Protein AF-A0A2E6H1J5-F1 (afdb_monomer_lite)

Radius of gyration: 17.87 Å; chains: 1; bounding box: 58×28×45 Å

Sequence (115 aa):
MPLNYHKPGIGSTAEFQSSGVPFITSDTSSYTVDLEFVTSAVVVCSTGDDNSVAFGNLNDGVFTLPNGTPVRFEVKCKQIEVTVNDGGVSVCAEVTGIPAKALPAIDQNNLGSVA

Secondary structure (DSSP, 8-state):
----PPP--TT-S------EEEEEE-SSEEEEEE-SEEEEEEEEEEESSS-EEEES-TTSS-EEPPTT--EEE--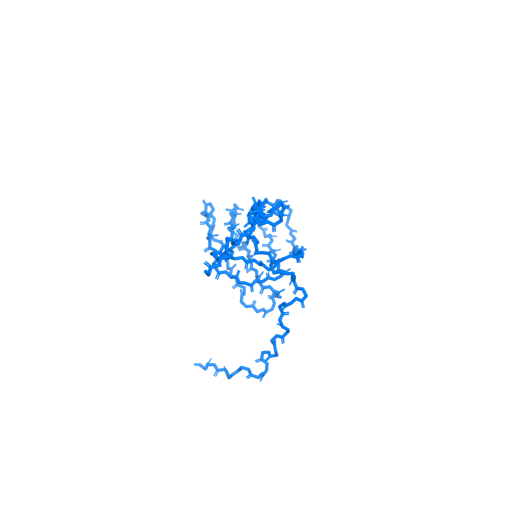--SEEEEEESSSEEEEEEEEEEEEGGGS----GGGSPPP-

Structure (mmCIF, N/CA/C/O backbone):
data_AF-A0A2E6H1J5-F1
#
_entry.id   AF-A0A2E6H1J5-F1
#
loop_
_atom_site.group_PDB
_atom_site.id
_atom_site.type_symbol
_atom_site.label_atom_id
_atom_site.label_alt_id
_atom_site.label_comp_id
_atom_site.label_asym_id
_atom_site.label_entity_id
_atom_site.label_seq_id
_atom_site.pdbx_PDB_ins_code
_atom_site.Cartn_x
_atom_site.Cartn_y
_atom_site.Cartn_z
_atom_site.occupancy
_atom_site.B_iso_or_equiv
_atom_site.auth_seq_id
_atom_site.auth_comp_id
_atom_site.auth_asym_id
_atom_site.auth_atom_id
_atom_site.pdbx_PDB_model_num
ATOM 1 N N . MET A 1 1 ? -38.166 -17.084 30.454 1.00 46.88 1 MET A N 1
ATOM 2 C CA . MET A 1 1 ? -36.867 -16.429 30.196 1.00 46.88 1 MET A CA 1
ATOM 3 C C . MET A 1 1 ? -36.912 -15.890 28.777 1.00 46.88 1 MET A C 1
ATOM 5 O O . MET A 1 1 ? -36.990 -16.715 27.875 1.00 46.88 1 MET A O 1
ATOM 9 N N . PRO A 1 2 ? -37.006 -14.571 28.546 1.00 43.69 2 PRO A N 1
ATOM 10 C CA . PRO A 1 2 ? -37.068 -14.076 27.178 1.00 43.69 2 PRO A CA 1
ATOM 11 C C . PRO A 1 2 ? -35.685 -14.208 26.525 1.00 43.69 2 PRO A C 1
ATOM 13 O O . PRO A 1 2 ? -34.686 -13.764 27.088 1.00 43.69 2 PRO A O 1
ATOM 16 N N . LEU A 1 3 ? -35.632 -14.852 25.354 1.00 45.75 3 LEU A N 1
ATOM 17 C CA . LEU A 1 3 ? -34.466 -14.837 24.473 1.00 45.75 3 LEU A CA 1
ATOM 18 C C . LEU A 1 3 ? -34.210 -13.383 24.049 1.00 45.75 3 LEU A C 1
ATOM 20 O O . LEU A 1 3 ? -35.025 -12.797 23.335 1.00 45.75 3 LEU A O 1
ATOM 24 N N . ASN A 1 4 ? -33.081 -12.806 24.465 1.00 51.22 4 ASN A N 1
ATOM 25 C CA . ASN A 1 4 ? -32.594 -11.547 23.907 1.00 51.22 4 ASN A CA 1
ATOM 26 C C . ASN A 1 4 ? -32.113 -11.809 22.476 1.00 51.22 4 ASN A C 1
ATOM 28 O O . ASN A 1 4 ? -30.963 -12.180 22.255 1.00 51.22 4 ASN A O 1
ATOM 32 N N . TYR A 1 5 ? -32.992 -11.614 21.496 1.00 48.62 5 TYR A N 1
ATOM 33 C CA . TYR A 1 5 ? -32.552 -11.419 20.121 1.00 48.62 5 TYR A CA 1
ATOM 34 C C . TYR A 1 5 ? -31.796 -10.094 20.062 1.00 48.62 5 TYR A C 1
ATOM 36 O O . TYR A 1 5 ? -32.367 -9.034 20.333 1.00 48.62 5 TYR A O 1
ATOM 44 N N . HIS A 1 6 ? -30.509 -10.142 19.715 1.00 53.38 6 HIS A N 1
ATOM 45 C CA . HIS A 1 6 ? -29.789 -8.938 19.325 1.00 53.38 6 HIS A CA 1
ATOM 46 C C . HIS A 1 6 ? -30.570 -8.287 18.184 1.00 53.38 6 HIS A C 1
ATOM 48 O O . HIS A 1 6 ? -30.780 -8.899 17.137 1.00 53.38 6 HIS A O 1
ATOM 54 N N . LYS A 1 7 ? -31.076 -7.074 18.428 1.00 48.09 7 LYS A N 1
ATOM 55 C CA . LYS A 1 7 ? -31.800 -6.275 17.440 1.00 48.09 7 LYS A CA 1
ATOM 56 C C . LYS A 1 7 ? -30.941 -6.216 16.170 1.00 48.09 7 LYS A C 1
ATOM 58 O O . LYS A 1 7 ? -29.833 -5.687 16.259 1.00 48.09 7 LYS A O 1
ATOM 63 N N . PRO A 1 8 ? -31.420 -6.679 15.000 1.00 54.88 8 PRO A N 1
ATOM 64 C CA . PRO A 1 8 ? -30.808 -6.327 13.728 1.00 54.88 8 PRO A CA 1
ATOM 65 C C . PRO A 1 8 ? -31.113 -4.841 13.518 1.00 54.88 8 PRO A C 1
ATOM 67 O O . PRO A 1 8 ? -32.154 -4.450 12.995 1.00 54.88 8 PRO A O 1
ATOM 70 N N . GLY A 1 9 ? -30.295 -3.988 14.128 1.00 41.66 9 GLY A N 1
ATOM 71 C CA . GLY A 1 9 ? -30.434 -2.547 14.040 1.00 41.66 9 GLY A CA 1
ATOM 72 C C . GLY A 1 9 ? -29.908 -2.064 12.699 1.00 41.66 9 GLY A C 1
ATOM 73 O O . GLY A 1 9 ? -28.941 -2.607 12.174 1.00 41.66 9 GLY A O 1
ATOM 74 N N . ILE A 1 10 ? -30.488 -0.975 12.206 1.00 47.19 10 ILE A N 1
ATOM 75 C CA . ILE A 1 10 ? -30.051 -0.143 11.071 1.00 47.19 10 ILE A CA 1
ATOM 76 C C . ILE A 1 10 ? -28.666 0.534 11.286 1.00 47.19 10 ILE A C 1
ATOM 78 O O . ILE A 1 10 ? -28.373 1.582 10.736 1.00 47.19 10 ILE A O 1
ATOM 82 N N . GLY A 1 11 ? -27.814 -0.077 12.111 1.00 45.72 11 GLY A N 1
ATOM 83 C CA . GLY A 1 11 ? -26.410 0.248 12.387 1.00 45.72 11 GLY A CA 1
ATOM 84 C C . GLY A 1 11 ? -25.595 -1.015 12.713 1.00 45.72 11 GLY A C 1
ATOM 85 O O . GLY A 1 11 ? -24.571 -0.941 13.378 1.00 45.72 11 GLY A O 1
ATOM 86 N N . SER A 1 12 ? -26.101 -2.187 12.306 1.00 45.44 12 SER A N 1
ATOM 87 C CA . SER A 1 12 ? -25.450 -3.499 12.408 1.00 45.44 12 SER A CA 1
ATOM 88 C C . SER A 1 12 ? -25.290 -4.157 11.033 1.00 45.44 12 SER A C 1
ATOM 90 O O . SER A 1 12 ? -25.087 -5.366 10.929 1.00 45.44 12 SER A O 1
ATOM 92 N N . THR A 1 13 ? -25.365 -3.375 9.960 1.00 48.69 13 THR A N 1
ATOM 93 C CA . THR A 1 13 ? -24.471 -3.638 8.840 1.00 48.69 13 THR A CA 1
ATOM 94 C C . THR A 1 13 ? -23.111 -3.175 9.334 1.00 48.69 13 THR A C 1
ATOM 96 O O . THR A 1 13 ? -22.972 -1.996 9.659 1.00 48.69 13 THR A O 1
ATOM 99 N N . ALA A 1 14 ? -22.119 -4.067 9.424 1.00 48.31 14 ALA A N 1
ATOM 100 C CA . ALA A 1 14 ? -20.750 -3.586 9.290 1.00 48.31 14 ALA A CA 1
ATOM 101 C C . ALA A 1 14 ? -20.790 -2.675 8.064 1.00 48.31 14 ALA A C 1
ATOM 103 O O . ALA A 1 14 ? -21.320 -3.102 7.032 1.00 48.31 14 ALA A O 1
ATOM 104 N N . GLU A 1 15 ? -20.408 -1.406 8.208 1.00 48.91 15 GLU A N 1
ATOM 105 C CA . GLU A 1 15 ? -20.145 -0.589 7.036 1.00 48.91 15 GLU A CA 1
ATOM 106 C C . GLU A 1 15 ? -19.237 -1.465 6.184 1.00 48.91 15 GLU A C 1
ATOM 108 O O . GLU A 1 15 ? -18.112 -1.773 6.580 1.00 48.91 15 GLU A O 1
ATOM 113 N N . PHE A 1 16 ? -19.764 -1.993 5.082 1.00 46.28 16 PHE A N 1
ATOM 114 C CA . PHE A 1 16 ? -18.927 -2.547 4.046 1.00 46.28 16 PHE A CA 1
ATOM 115 C C . PHE A 1 16 ? -18.210 -1.311 3.524 1.00 46.28 16 PHE A C 1
ATOM 117 O O . PHE A 1 16 ? -18.701 -0.650 2.613 1.00 46.28 16 PHE A O 1
ATOM 124 N N . GLN A 1 17 ? -17.139 -0.909 4.213 1.00 51.34 17 GLN A N 1
ATOM 125 C CA . GLN A 1 17 ? -16.295 0.183 3.792 1.00 51.34 17 GLN A CA 1
ATOM 126 C C . GLN A 1 17 ? -15.659 -0.338 2.522 1.00 51.34 17 GLN A C 1
ATOM 128 O O . GLN A 1 17 ? -14.783 -1.202 2.535 1.00 51.34 17 GLN A O 1
ATOM 133 N N . SER A 1 18 ? -16.263 0.071 1.412 1.00 46.69 18 SER A N 1
ATOM 134 C CA . SER A 1 18 ? -15.863 -0.319 0.082 1.00 46.69 18 SER A CA 1
ATOM 135 C C . SER A 1 18 ? -14.375 -0.053 -0.035 1.00 46.69 18 SER A C 1
ATOM 137 O O . SER A 1 18 ? -13.939 1.090 0.115 1.00 46.69 18 SER A O 1
ATOM 139 N N . SER A 1 19 ? -13.620 -1.117 -0.288 1.00 52.44 19 SER A N 1
ATOM 140 C CA . SER A 1 19 ? -12.250 -1.011 -0.755 1.00 52.44 19 SER A CA 1
ATOM 141 C C . SER A 1 19 ? -12.263 -0.163 -2.023 1.00 52.44 19 SER A C 1
ATOM 143 O O . SER A 1 19 ? -12.781 -0.580 -3.059 1.00 52.44 19 SER A O 1
ATOM 145 N N . GLY A 1 20 ? -11.816 1.082 -1.895 1.00 58.50 20 GLY A N 1
ATOM 146 C CA . GLY A 1 20 ? -11.639 2.005 -3.007 1.00 58.50 20 GLY A CA 1
ATOM 147 C C . GLY A 1 20 ? -10.195 1.984 -3.485 1.00 58.50 20 GLY A C 1
ATOM 148 O O . GLY A 1 20 ? -9.317 1.441 -2.812 1.00 58.50 20 GLY A O 1
ATOM 149 N N . VAL A 1 21 ? -9.947 2.609 -4.635 1.00 64.94 21 VAL A N 1
ATOM 150 C CA . VAL A 1 21 ? -8.596 2.989 -5.056 1.00 64.94 21 VAL A CA 1
ATOM 151 C C . VAL A 1 21 ? -8.271 4.309 -4.347 1.00 64.94 21 VAL A C 1
ATOM 153 O O . VAL A 1 21 ? -8.713 5.351 -4.829 1.00 64.94 21 VAL A O 1
ATOM 156 N N . PRO A 1 22 ? -7.591 4.327 -3.183 1.00 66.31 22 PRO A N 1
ATOM 157 C CA . PRO A 1 22 ? -7.203 5.573 -2.544 1.00 66.31 22 PRO A CA 1
ATOM 158 C C . PRO A 1 22 ? -6.305 6.433 -3.432 1.00 66.31 22 PRO A C 1
ATOM 160 O O . PRO A 1 22 ? -6.263 7.642 -3.231 1.00 66.31 22 PRO A O 1
ATOM 163 N N . PHE A 1 23 ? -5.573 5.835 -4.381 1.00 80.94 23 PHE A N 1
ATOM 164 C CA . PHE A 1 23 ? -4.535 6.553 -5.107 1.00 80.94 23 PHE A CA 1
ATOM 165 C C . PHE A 1 23 ? -4.176 5.927 -6.464 1.00 80.94 23 PHE A C 1
ATOM 167 O O . PHE A 1 23 ? -3.998 4.712 -6.564 1.00 80.94 23 PHE A O 1
ATOM 174 N N . ILE A 1 24 ? -4.018 6.767 -7.493 1.00 86.19 24 ILE A N 1
ATOM 175 C CA . ILE A 1 24 ? -3.421 6.423 -8.793 1.00 86.19 24 ILE A CA 1
ATOM 176 C C . ILE A 1 24 ? -2.527 7.589 -9.215 1.00 86.19 24 ILE A C 1
ATOM 178 O O . ILE A 1 24 ? -2.982 8.732 -9.208 1.00 86.19 24 ILE A O 1
ATOM 182 N N . THR A 1 25 ? -1.293 7.307 -9.627 1.00 89.12 25 THR A N 1
ATOM 183 C CA . THR A 1 25 ? -0.409 8.298 -10.255 1.00 89.12 25 THR A CA 1
ATOM 184 C C . THR A 1 25 ? 0.476 7.657 -11.319 1.00 89.12 25 THR A C 1
ATOM 186 O O . THR A 1 25 ? 0.759 6.460 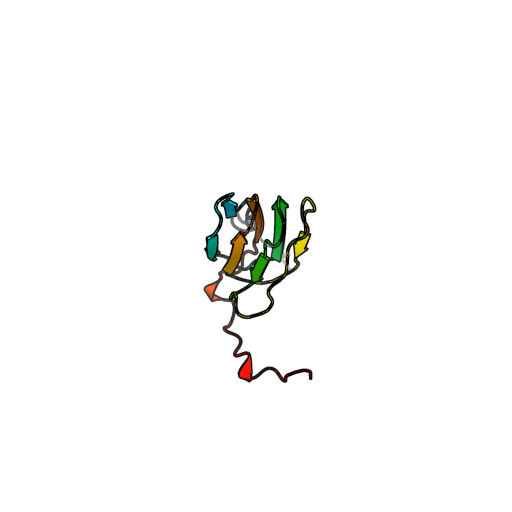-11.270 1.00 89.12 25 THR A O 1
ATOM 189 N N . SER A 1 26 ? 0.952 8.478 -12.247 1.00 88.12 26 SER A N 1
ATOM 190 C CA . SER A 1 26 ? 2.051 8.171 -13.171 1.00 88.12 26 SER A CA 1
ATOM 191 C C . SER A 1 26 ? 3.179 9.203 -13.097 1.00 88.12 26 SER A C 1
ATOM 193 O O . SER A 1 26 ? 4.100 9.191 -13.906 1.00 88.12 26 SER A O 1
ATOM 195 N N . ASP A 1 27 ? 3.077 10.145 -12.164 1.00 91.94 27 ASP A N 1
ATOM 196 C CA . ASP A 1 27 ? 4.051 11.211 -12.002 1.00 91.94 27 ASP A CA 1
ATOM 197 C C . ASP A 1 27 ? 5.204 10.718 -11.126 1.00 91.94 27 ASP A C 1
ATOM 199 O O . ASP A 1 27 ? 4.988 10.170 -10.042 1.00 91.94 27 ASP A O 1
ATOM 203 N N . THR A 1 28 ? 6.435 10.950 -11.584 1.00 92.56 28 THR A N 1
ATOM 204 C CA . THR A 1 28 ? 7.657 10.621 -10.845 1.00 92.56 28 THR A CA 1
ATOM 205 C C . THR A 1 28 ? 7.791 11.519 -9.614 1.00 92.56 28 THR A C 1
ATOM 207 O O . THR A 1 28 ? 8.271 12.654 -9.697 1.00 92.56 28 THR A O 1
ATOM 210 N N . SER A 1 29 ? 7.310 11.045 -8.468 1.00 92.50 29 SER A N 1
ATOM 211 C CA . SER A 1 29 ? 7.314 11.754 -7.186 1.00 92.50 29 SER A CA 1
ATOM 212 C C . SER A 1 29 ? 6.956 10.820 -6.030 1.00 92.50 29 SER A C 1
ATOM 214 O O . SER A 1 29 ? 6.528 9.680 -6.226 1.00 92.50 29 SER A O 1
ATOM 216 N N . SER A 1 30 ? 7.124 11.325 -4.808 1.00 90.56 30 SER A N 1
ATOM 217 C CA . SER A 1 30 ? 6.655 10.665 -3.591 1.00 90.56 30 SER A CA 1
ATOM 218 C C . SER A 1 30 ? 5.309 11.227 -3.150 1.00 90.56 30 SER A C 1
ATOM 220 O O . SER A 1 30 ? 5.089 12.439 -3.178 1.00 90.56 30 SER A O 1
ATOM 222 N N . TYR A 1 31 ? 4.432 10.337 -2.703 1.00 89.56 31 TYR A N 1
ATOM 223 C CA . TYR A 1 31 ? 3.073 10.640 -2.285 1.00 89.56 31 TYR A CA 1
ATOM 224 C C . TYR A 1 31 ? 2.780 9.997 -0.942 1.00 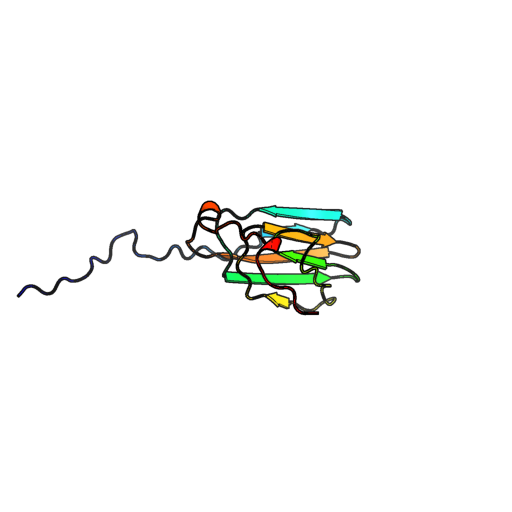89.56 31 TYR A C 1
ATOM 226 O O . TYR A 1 31 ? 3.092 8.828 -0.727 1.00 89.56 31 TYR A O 1
ATOM 234 N N . THR A 1 32 ? 2.114 10.751 -0.076 1.00 89.88 32 THR A N 1
ATOM 235 C CA . THR A 1 32 ? 1.630 10.273 1.217 1.00 89.88 32 THR A CA 1
ATOM 236 C C . THR A 1 32 ? 0.108 10.264 1.189 1.00 89.88 32 THR A C 1
ATOM 238 O O . THR A 1 32 ? -0.529 11.265 0.860 1.00 89.88 32 THR A O 1
ATOM 241 N N . VAL A 1 33 ? -0.473 9.113 1.509 1.00 86.50 33 VAL A N 1
ATOM 242 C CA . VAL A 1 33 ? -1.913 8.869 1.522 1.00 86.50 33 VAL A CA 1
ATOM 243 C C . VAL A 1 33 ? -2.339 8.579 2.954 1.00 86.50 33 VAL A C 1
ATOM 245 O O . VAL A 1 33 ? -2.029 7.517 3.498 1.00 86.50 33 VAL A O 1
ATOM 248 N N . ASP A 1 34 ? -3.071 9.515 3.552 1.00 86.88 34 ASP A N 1
ATOM 249 C CA . ASP A 1 34 ? -3.659 9.356 4.880 1.00 86.88 34 ASP A CA 1
ATOM 250 C C . ASP A 1 34 ? -5.044 8.712 4.793 1.00 86.88 34 ASP A C 1
ATOM 252 O O . ASP A 1 34 ? -5.894 9.111 3.995 1.00 86.88 34 ASP A O 1
ATOM 256 N N . LEU A 1 35 ? -5.285 7.717 5.644 1.00 83.12 35 LEU A N 1
ATOM 257 C CA . LEU A 1 35 ? -6.543 6.985 5.714 1.00 83.12 35 LEU A CA 1
ATOM 258 C C . LEU A 1 35 ? -7.279 7.339 7.008 1.00 83.12 35 LEU A C 1
ATOM 260 O O . LEU A 1 35 ? -6.703 7.340 8.096 1.00 83.12 35 LEU A O 1
ATOM 264 N N . GLU A 1 36 ? -8.584 7.592 6.907 1.00 83.62 36 GLU A N 1
ATOM 265 C CA . GLU A 1 36 ? -9.437 7.872 8.073 1.00 83.62 36 GLU A CA 1
ATOM 266 C C . GLU A 1 36 ? -9.587 6.646 8.996 1.00 83.62 36 GLU A C 1
ATOM 268 O O . GLU A 1 36 ? -9.790 6.766 10.211 1.00 83.62 36 GLU A O 1
ATOM 273 N N . PHE A 1 37 ? -9.409 5.456 8.423 1.00 84.12 37 PHE A N 1
ATOM 274 C CA . PHE A 1 37 ? -9.570 4.162 9.066 1.00 84.12 37 PHE A CA 1
ATOM 275 C C . PHE A 1 37 ? -8.336 3.277 8.875 1.00 84.12 37 PHE A C 1
ATOM 277 O O . PHE A 1 37 ? -7.602 3.403 7.896 1.00 84.12 37 PHE A O 1
ATOM 284 N N . VAL A 1 38 ? -8.112 2.361 9.818 1.00 84.69 38 VAL A N 1
ATOM 285 C CA . VAL A 1 38 ? -6.975 1.431 9.783 1.00 84.69 38 VAL A CA 1
ATOM 286 C C . VAL A 1 38 ? -7.178 0.390 8.689 1.00 84.69 38 VAL A C 1
ATOM 288 O O . VAL A 1 38 ? -8.255 -0.199 8.603 1.00 84.69 38 VAL A O 1
ATOM 291 N N . THR A 1 39 ? -6.146 0.104 7.901 1.00 87.31 39 THR A N 1
ATOM 292 C CA . THR A 1 39 ? -6.194 -0.934 6.864 1.00 87.31 39 THR A CA 1
ATOM 293 C C . THR A 1 39 ? -6.271 -2.352 7.434 1.00 87.31 39 THR A C 1
ATOM 295 O O . THR A 1 39 ? -5.755 -2.659 8.508 1.00 87.31 39 THR A O 1
ATOM 298 N N . SER A 1 40 ? -6.933 -3.236 6.692 1.00 88.12 40 SER A N 1
ATOM 299 C CA . SER A 1 40 ? -6.819 -4.690 6.828 1.00 88.12 40 SER A CA 1
ATOM 300 C C . SER A 1 40 ? -5.865 -5.263 5.785 1.00 88.12 40 SER A C 1
ATOM 302 O O . SER A 1 40 ? -5.125 -6.200 6.075 1.00 88.12 40 SER A O 1
ATOM 304 N N . ALA A 1 41 ? -5.905 -4.723 4.566 1.00 88.94 41 ALA A N 1
ATOM 305 C CA . ALA A 1 41 ? -5.019 -5.103 3.482 1.00 88.94 41 ALA A CA 1
ATOM 306 C C . ALA A 1 41 ? -4.813 -3.933 2.515 1.00 88.94 41 ALA A C 1
ATOM 308 O O . ALA A 1 41 ? -5.650 -3.036 2.412 1.00 88.94 41 ALA A O 1
ATOM 309 N N . VAL A 1 42 ? -3.704 -3.964 1.787 1.00 89.81 42 VAL A N 1
ATOM 310 C CA . VAL A 1 42 ? -3.382 -3.010 0.727 1.00 89.81 42 VAL A CA 1
ATOM 311 C C . VAL A 1 42 ? -2.949 -3.796 -0.499 1.00 89.81 42 VAL A C 1
ATOM 313 O O . VAL A 1 42 ? -2.059 -4.634 -0.412 1.00 89.81 42 VAL A O 1
ATOM 316 N N . VAL A 1 43 ? -3.575 -3.542 -1.641 1.00 91.81 43 VAL A N 1
ATOM 317 C CA . VAL A 1 43 ? -3.153 -4.075 -2.935 1.00 91.81 43 VAL A CA 1
ATOM 318 C C . VAL A 1 43 ? -2.495 -2.951 -3.713 1.00 91.81 43 VAL A C 1
ATOM 320 O O . VAL A 1 43 ? -3.091 -1.894 -3.903 1.00 91.81 43 VAL A O 1
ATOM 323 N N . VAL A 1 44 ? -1.271 -3.180 -4.167 1.00 91.94 44 VAL A N 1
ATOM 324 C CA . VAL A 1 44 ? -0.520 -2.221 -4.969 1.00 91.94 44 VAL A CA 1
ATOM 325 C C . VAL A 1 44 ? -0.210 -2.848 -6.315 1.00 91.94 44 VAL A C 1
ATOM 327 O O . VAL A 1 44 ? 0.307 -3.961 -6.382 1.00 91.94 44 VAL A O 1
ATOM 330 N N . CYS A 1 45 ? -0.516 -2.125 -7.384 1.00 92.12 45 CYS A N 1
ATOM 331 C CA . CYS A 1 45 ? -0.088 -2.467 -8.732 1.00 92.12 45 CYS A CA 1
ATOM 332 C C . CYS A 1 45 ? 0.871 -1.388 -9.213 1.00 92.12 45 CYS A C 1
ATOM 334 O O . CYS A 1 45 ? 0.598 -0.199 -9.047 1.00 92.12 45 CYS A O 1
ATOM 336 N N . SER A 1 46 ? 1.969 -1.806 -9.826 1.00 93.62 46 SER A N 1
ATOM 337 C CA . SER A 1 46 ? 2.972 -0.907 -10.373 1.00 93.62 46 SER A CA 1
ATOM 338 C C . SER A 1 46 ? 3.269 -1.263 -11.823 1.00 93.62 46 SER A C 1
ATOM 340 O O . SER A 1 46 ? 3.253 -2.432 -12.208 1.00 93.62 46 SER A O 1
ATOM 342 N N . THR A 1 47 ? 3.525 -0.240 -12.623 1.00 93.19 47 THR A N 1
ATOM 343 C CA . THR A 1 47 ? 4.091 -0.325 -13.965 1.00 93.19 47 THR A CA 1
ATOM 344 C C . THR A 1 47 ? 5.375 0.485 -13.971 1.00 93.19 47 THR A C 1
ATOM 346 O O . THR A 1 47 ? 5.359 1.597 -13.453 1.00 93.19 47 THR A O 1
ATOM 349 N N . GLY A 1 48 ? 6.443 -0.035 -14.567 1.00 88.69 48 GLY A N 1
ATOM 350 C CA . GLY A 1 48 ? 7.773 0.578 -14.497 1.00 88.69 48 GLY A CA 1
ATOM 351 C C . GLY A 1 48 ? 8.612 0.011 -13.353 1.00 88.69 48 GLY A C 1
ATOM 352 O O . GLY A 1 48 ? 8.123 -0.784 -12.543 1.00 88.69 48 GLY A O 1
ATOM 353 N N . ASP A 1 49 ? 9.883 0.387 -13.329 1.00 90.31 49 ASP A N 1
ATOM 354 C CA . ASP A 1 49 ? 10.875 -0.182 -12.416 1.00 90.31 49 ASP A CA 1
ATOM 355 C C . ASP A 1 49 ? 11.147 0.738 -11.207 1.00 90.31 49 ASP A C 1
ATOM 357 O O . ASP A 1 49 ? 10.823 1.925 -11.207 1.00 90.31 49 ASP A O 1
ATOM 361 N N . ASP A 1 50 ? 11.713 0.168 -10.138 1.00 90.81 50 ASP A N 1
ATOM 362 C CA . ASP A 1 50 ? 12.142 0.867 -8.912 1.00 90.81 50 ASP A CA 1
ATOM 363 C C . ASP A 1 50 ? 11.067 1.678 -8.163 1.00 90.81 50 ASP A C 1
ATOM 365 O O . ASP A 1 50 ? 11.378 2.509 -7.308 1.00 90.81 50 ASP A O 1
ATOM 369 N N . ASN A 1 51 ? 9.787 1.413 -8.409 1.00 92.75 51 ASN A N 1
ATOM 370 C CA . ASN A 1 51 ? 8.702 1.958 -7.597 1.00 92.75 51 ASN A CA 1
ATOM 371 C C . ASN A 1 51 ? 8.684 1.307 -6.210 1.00 92.75 51 ASN A C 1
ATOM 373 O O . ASN A 1 51 ? 8.996 0.124 -6.064 1.00 92.75 51 ASN A O 1
ATOM 377 N N . SER A 1 52 ? 8.285 2.046 -5.177 1.00 92.88 52 SER A N 1
ATOM 378 C CA . SER A 1 52 ? 8.258 1.518 -3.812 1.00 92.88 52 SER A CA 1
ATOM 379 C C . SER A 1 52 ? 7.052 1.981 -3.005 1.00 92.88 52 SER A C 1
ATOM 381 O O . SER A 1 52 ? 6.398 2.978 -3.317 1.00 92.88 52 SER A O 1
ATOM 383 N N . VAL A 1 53 ? 6.746 1.210 -1.964 1.00 91.75 53 VAL A N 1
ATOM 384 C CA . VAL A 1 53 ? 5.699 1.507 -0.988 1.00 91.75 53 VAL A CA 1
ATOM 385 C C . VAL A 1 53 ? 6.236 1.337 0.430 1.00 91.75 53 VAL A C 1
ATOM 387 O O . VAL A 1 53 ? 7.026 0.432 0.697 1.00 91.75 53 VAL A O 1
ATOM 390 N N . ALA A 1 54 ? 5.787 2.190 1.341 1.00 90.44 54 ALA A N 1
ATOM 391 C CA . ALA A 1 54 ? 6.009 2.076 2.774 1.00 90.44 54 ALA A CA 1
ATOM 392 C C . ALA A 1 54 ? 4.682 2.244 3.527 1.00 90.44 54 ALA A C 1
ATOM 394 O O . ALA A 1 54 ? 3.760 2.929 3.073 1.00 90.44 54 ALA A O 1
ATOM 395 N N . PHE A 1 55 ? 4.574 1.610 4.693 1.00 87.50 55 PHE A N 1
ATOM 396 C CA . PHE A 1 55 ? 3.374 1.654 5.527 1.00 87.50 55 PHE A CA 1
ATOM 397 C C . PHE A 1 55 ? 3.690 2.385 6.828 1.00 87.50 55 PHE A C 1
ATOM 399 O O . PHE A 1 55 ? 4.429 1.881 7.668 1.00 87.50 55 PHE A O 1
ATOM 406 N N . GLY A 1 56 ? 3.115 3.572 7.014 1.00 77.81 56 GLY A N 1
ATOM 407 C CA . GLY A 1 56 ? 3.511 4.481 8.085 1.00 77.81 56 GLY A CA 1
ATOM 408 C C . GLY A 1 56 ? 4.473 5.550 7.579 1.00 77.81 56 GLY A C 1
ATOM 409 O O . GLY A 1 56 ? 4.009 6.620 7.228 1.00 77.81 56 GLY A O 1
ATOM 410 N N . ASN A 1 57 ? 5.781 5.285 7.549 1.00 67.88 57 ASN A N 1
ATOM 411 C CA . ASN A 1 57 ? 6.801 6.278 7.183 1.00 67.88 57 ASN A CA 1
ATOM 412 C C . ASN A 1 57 ? 7.842 5.665 6.231 1.00 67.88 57 ASN A C 1
ATOM 414 O O . ASN A 1 57 ? 8.311 4.561 6.480 1.00 67.88 57 ASN A O 1
ATOM 418 N N . LEU A 1 58 ? 8.251 6.398 5.194 1.00 60.19 58 LEU A N 1
ATOM 419 C CA . LEU A 1 58 ? 9.239 6.047 4.164 1.00 60.19 58 LEU A CA 1
ATOM 420 C C . LEU A 1 58 ? 10.609 5.643 4.714 1.00 60.19 58 LEU A C 1
ATOM 422 O O . LEU A 1 58 ? 11.408 5.065 3.987 1.00 60.19 58 LEU A O 1
ATOM 426 N N . ASN A 1 59 ? 10.906 5.943 5.977 1.00 64.31 59 ASN A N 1
ATOM 427 C CA . ASN A 1 59 ? 12.167 5.550 6.601 1.00 64.31 59 ASN A CA 1
ATOM 428 C C . ASN A 1 59 ? 12.126 4.159 7.251 1.00 64.31 59 ASN A C 1
ATOM 430 O O . ASN A 1 59 ? 13.154 3.714 7.757 1.00 64.31 59 ASN A O 1
ATOM 434 N N . ASP A 1 60 ? 10.977 3.477 7.241 1.00 62.78 60 ASP A N 1
ATOM 435 C CA . ASP A 1 60 ? 10.834 2.150 7.830 1.00 62.78 60 ASP A CA 1
ATOM 436 C C . ASP A 1 60 ? 10.001 1.211 6.943 1.00 62.78 60 ASP A C 1
ATOM 438 O O . ASP A 1 60 ? 8.913 1.550 6.478 1.00 62.78 60 ASP A O 1
ATOM 442 N N . GLY A 1 61 ? 10.526 0.010 6.692 1.00 68.12 61 GLY A N 1
ATOM 443 C CA . GLY A 1 61 ? 9.810 -1.030 5.948 1.00 68.12 61 GLY A CA 1
ATOM 444 C C . GLY A 1 61 ? 9.494 -0.705 4.479 1.00 68.12 61 GLY A C 1
ATOM 445 O O . GLY A 1 61 ? 8.413 -1.054 4.006 1.00 68.12 61 GLY A O 1
ATOM 446 N N . VAL A 1 62 ? 10.415 -0.060 3.750 1.00 86.31 62 VAL A N 1
ATOM 447 C CA . VAL A 1 62 ? 10.265 0.189 2.303 1.00 86.31 62 VAL A CA 1
ATOM 448 C C . VAL A 1 62 ? 10.281 -1.128 1.530 1.00 86.31 62 VAL A C 1
ATOM 450 O O . VAL A 1 62 ? 11.217 -1.920 1.640 1.00 86.31 62 VAL A O 1
ATOM 453 N N . PHE A 1 63 ? 9.263 -1.336 0.700 1.00 91.06 63 PHE A N 1
ATOM 454 C CA . PHE A 1 63 ? 9.156 -2.480 -0.193 1.00 91.06 63 PHE A CA 1
ATOM 455 C C . PHE A 1 63 ? 9.191 -2.028 -1.654 1.00 91.06 63 PHE A C 1
ATOM 457 O O . PHE A 1 63 ? 8.353 -1.234 -2.085 1.00 91.06 63 PHE A O 1
ATOM 464 N N . THR A 1 64 ? 10.136 -2.560 -2.430 1.00 93.19 64 THR A N 1
ATOM 465 C CA . THR A 1 64 ? 10.209 -2.333 -3.880 1.00 93.19 64 THR A CA 1
ATOM 466 C C . THR A 1 64 ? 9.155 -3.168 -4.598 1.00 93.19 64 THR A C 1
ATOM 468 O O . THR A 1 64 ? 9.088 -4.387 -4.438 1.00 93.19 64 THR A O 1
ATOM 471 N N . LEU A 1 65 ? 8.323 -2.509 -5.397 1.00 92.62 65 LEU A N 1
ATOM 472 C CA . LEU A 1 65 ? 7.202 -3.115 -6.096 1.00 92.62 65 LEU A CA 1
ATOM 473 C C . LEU A 1 65 ? 7.681 -3.823 -7.374 1.00 92.62 65 LEU A C 1
ATOM 475 O O . LEU A 1 65 ? 8.417 -3.231 -8.162 1.00 92.62 65 LEU A O 1
ATOM 479 N N . PRO A 1 66 ? 7.252 -5.073 -7.622 1.00 92.69 66 PRO A N 1
ATOM 480 C CA . PRO A 1 66 ? 7.514 -5.740 -8.887 1.00 92.69 66 PRO A CA 1
ATOM 481 C C . PRO A 1 66 ? 6.690 -5.107 -10.013 1.00 92.69 66 PRO A C 1
ATOM 483 O O . PRO A 1 66 ? 5.488 -4.865 -9.877 1.00 92.69 66 PRO A O 1
ATOM 486 N N . ASN A 1 67 ? 7.333 -4.907 -11.159 1.00 93.25 67 ASN A N 1
ATOM 487 C CA . ASN A 1 67 ? 6.693 -4.372 -12.353 1.00 93.25 67 ASN A CA 1
ATOM 488 C C . ASN A 1 67 ? 5.614 -5.337 -12.888 1.00 93.25 67 ASN A C 1
ATOM 490 O O . ASN A 1 67 ? 5.831 -6.545 -13.021 1.00 93.25 67 ASN A O 1
ATOM 494 N N . GLY A 1 68 ? 4.427 -4.805 -13.180 1.00 88.12 68 GLY A N 1
ATOM 495 C CA . GLY A 1 68 ? 3.326 -5.512 -13.833 1.00 88.12 68 GLY A CA 1
ATOM 496 C C . GLY A 1 68 ? 2.607 -6.556 -12.974 1.00 88.12 68 GLY A C 1
ATOM 497 O O . GLY A 1 68 ? 1.681 -7.198 -13.469 1.00 88.12 68 GLY A O 1
ATOM 498 N N . THR A 1 69 ? 2.991 -6.734 -11.705 1.00 88.44 69 THR A N 1
ATOM 499 C CA . THR A 1 69 ? 2.383 -7.729 -10.809 1.00 88.44 69 THR A CA 1
ATOM 500 C C . THR A 1 69 ? 1.715 -7.050 -9.612 1.00 88.44 69 THR A C 1
ATOM 502 O O . THR A 1 69 ? 2.394 -6.367 -8.847 1.00 88.44 69 THR A O 1
ATOM 505 N N . PRO A 1 70 ? 0.402 -7.252 -9.396 1.00 90.94 70 PRO A N 1
ATOM 506 C CA . PRO A 1 70 ? -0.266 -6.806 -8.180 1.00 90.94 70 PRO A CA 1
ATOM 507 C C . PRO A 1 70 ? 0.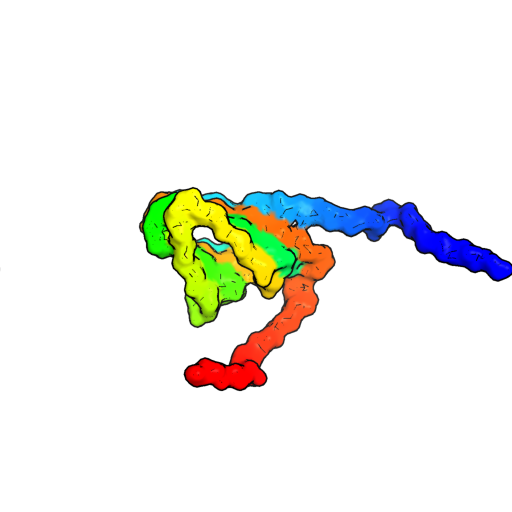298 -7.512 -6.942 1.00 90.94 70 PRO A C 1
ATOM 509 O O . PRO A 1 70 ? 0.359 -8.742 -6.902 1.00 90.94 70 PRO A O 1
ATOM 512 N N . VAL A 1 71 ? 0.645 -6.750 -5.906 1.00 93.25 71 VAL A N 1
ATOM 513 C CA . VAL A 1 71 ? 1.086 -7.278 -4.607 1.00 93.25 71 VAL A CA 1
ATOM 514 C C . VAL A 1 71 ? 0.065 -6.918 -3.538 1.00 93.25 71 VAL A C 1
ATOM 516 O O . VAL A 1 71 ? -0.316 -5.757 -3.404 1.00 93.25 71 VAL A O 1
ATOM 519 N N . ARG A 1 72 ? -0.379 -7.917 -2.768 1.00 93.12 72 ARG A N 1
ATOM 520 C CA . ARG A 1 72 ? -1.273 -7.739 -1.617 1.00 93.12 72 ARG A CA 1
ATOM 521 C C . ARG A 1 72 ? -0.465 -7.814 -0.325 1.00 93.12 72 ARG A C 1
ATOM 523 O O . ARG A 1 72 ? 0.200 -8.813 -0.071 1.00 93.12 72 ARG A O 1
ATOM 530 N N . PHE A 1 73 ? -0.586 -6.787 0.501 1.00 90.56 73 PHE A N 1
ATOM 531 C CA . PHE A 1 73 ? 0.003 -6.690 1.829 1.00 90.56 73 PHE A CA 1
ATOM 532 C C . PHE A 1 73 ? -1.095 -6.780 2.878 1.00 90.56 73 PHE A C 1
ATOM 534 O O . PHE A 1 73 ? -2.056 -6.013 2.845 1.00 90.56 73 PHE A O 1
ATOM 541 N N . GLU A 1 74 ? -0.946 -7.689 3.833 1.00 89.81 74 GLU A N 1
ATOM 542 C CA . GLU A 1 74 ? -1.805 -7.761 5.015 1.00 89.81 74 GLU A CA 1
ATOM 543 C C . GLU A 1 74 ? -1.162 -6.948 6.135 1.00 89.81 74 GLU A C 1
ATOM 545 O O . GLU A 1 74 ? -0.409 -7.454 6.964 1.00 89.81 74 GLU A O 1
ATOM 550 N N . VAL A 1 75 ? -1.413 -5.644 6.107 1.00 85.62 75 VAL A N 1
ATOM 551 C CA . VAL A 1 75 ? -0.801 -4.677 7.016 1.00 85.62 75 VAL A CA 1
ATOM 552 C C . VAL A 1 75 ? -1.875 -3.788 7.616 1.00 85.62 75 VAL A C 1
ATOM 554 O O . VAL A 1 75 ? -2.811 -3.384 6.928 1.00 85.62 75 VAL A O 1
ATOM 557 N N . LYS A 1 76 ? -1.718 -3.479 8.906 1.00 85.81 76 LYS A N 1
ATOM 558 C CA . LYS A 1 76 ? -2.539 -2.506 9.627 1.00 85.81 76 LYS A CA 1
ATOM 559 C C . LYS A 1 76 ? -1.785 -1.190 9.709 1.00 85.81 76 LYS A C 1
ATOM 561 O O . LYS A 1 76 ? -0.888 -1.041 10.535 1.00 85.81 76 LYS A O 1
ATOM 566 N N . CYS A 1 77 ? -2.155 -0.236 8.872 1.00 84.75 77 CYS A N 1
ATOM 567 C CA . CYS A 1 77 ? -1.599 1.106 8.872 1.00 84.75 77 CYS A CA 1
ATOM 568 C C . CYS A 1 77 ? -2.710 2.151 8.725 1.00 84.75 77 CYS A C 1
ATOM 570 O O . CYS A 1 77 ? -3.865 1.839 8.440 1.00 84.75 77 CYS A O 1
ATOM 572 N N . LYS A 1 78 ? -2.348 3.406 8.978 1.00 85.38 78 LYS A N 1
ATOM 573 C CA . LYS A 1 78 ? -3.208 4.585 8.778 1.00 85.38 78 LYS A CA 1
ATOM 574 C C . LYS A 1 78 ? -2.685 5.518 7.685 1.00 85.38 78 LYS A C 1
ATOM 576 O O . LYS A 1 78 ? -3.320 6.515 7.374 1.00 85.38 78 LYS A O 1
ATOM 581 N N . GLN A 1 79 ? -1.507 5.207 7.159 1.00 87.12 79 GLN A N 1
ATOM 582 C CA . GLN A 1 79 ? -0.776 6.016 6.202 1.00 87.12 79 GLN A CA 1
ATOM 583 C C . GLN A 1 79 ? -0.030 5.070 5.263 1.00 87.12 79 GLN A C 1
ATOM 585 O O . GLN A 1 79 ? 0.538 4.066 5.710 1.00 87.12 79 GLN A O 1
ATOM 590 N N . ILE A 1 80 ? -0.084 5.369 3.972 1.00 88.81 80 ILE A N 1
ATOM 591 C CA . ILE A 1 80 ? 0.640 4.660 2.920 1.00 88.81 80 ILE A CA 1
ATOM 592 C C . ILE A 1 80 ? 1.478 5.699 2.198 1.00 88.81 80 ILE A C 1
ATOM 594 O O . ILE A 1 80 ? 0.954 6.727 1.775 1.00 88.81 80 ILE A O 1
ATOM 598 N N . GLU A 1 81 ? 2.762 5.427 2.043 1.00 90.62 81 GLU A N 1
ATOM 599 C CA . GLU A 1 81 ? 3.656 6.275 1.271 1.00 90.62 81 GLU A CA 1
ATOM 600 C C . GLU A 1 81 ? 4.109 5.522 0.031 1.00 90.62 81 GLU A C 1
ATOM 602 O O . GLU A 1 81 ? 4.444 4.341 0.097 1.00 90.62 81 GLU A O 1
ATOM 607 N N . VAL A 1 82 ? 4.065 6.190 -1.114 1.00 90.88 82 VAL A N 1
ATOM 608 C CA . VAL A 1 82 ? 4.382 5.615 -2.418 1.00 90.88 82 VAL A CA 1
ATOM 609 C C . VAL A 1 82 ? 5.432 6.488 -3.071 1.00 90.88 82 VAL A C 1
ATOM 611 O O . VAL A 1 82 ? 5.237 7.696 -3.185 1.00 90.88 82 VAL A O 1
ATOM 614 N N . THR A 1 83 ? 6.511 5.884 -3.550 1.00 92.50 83 THR A N 1
ATOM 615 C CA . THR A 1 83 ? 7.486 6.558 -4.405 1.00 92.50 83 THR A CA 1
ATOM 616 C C . THR A 1 83 ? 7.383 5.983 -5.803 1.00 92.50 83 THR A C 1
ATOM 618 O O . THR A 1 83 ? 7.551 4.779 -6.007 1.00 92.50 83 THR A O 1
ATOM 621 N N . VAL A 1 84 ? 7.096 6.857 -6.763 1.00 93.56 84 VAL A N 1
ATOM 622 C CA . VAL A 1 84 ? 7.068 6.515 -8.182 1.00 93.56 84 VAL A CA 1
ATOM 623 C C . VAL A 1 84 ? 8.337 7.045 -8.830 1.00 93.56 84 VAL A C 1
ATOM 625 O O . VAL A 1 84 ? 8.587 8.249 -8.810 1.00 93.56 84 VAL A O 1
ATOM 628 N N . ASN A 1 85 ? 9.141 6.141 -9.377 1.00 92.81 85 ASN A N 1
ATOM 629 C CA . ASN A 1 85 ? 10.372 6.446 -10.100 1.00 92.81 85 ASN A CA 1
ATOM 630 C C . ASN A 1 85 ? 10.171 6.323 -11.614 1.00 92.81 85 ASN A C 1
ATOM 632 O O . ASN A 1 85 ? 10.645 7.176 -12.363 1.00 92.81 85 ASN A O 1
ATOM 636 N N . ASP A 1 86 ? 9.407 5.323 -12.053 1.00 91.94 86 ASP A N 1
ATOM 637 C CA . ASP A 1 86 ? 9.102 5.078 -13.460 1.00 91.94 86 ASP A CA 1
ATOM 638 C C . ASP A 1 86 ? 7.667 4.560 -13.639 1.00 91.94 86 ASP A C 1
ATOM 640 O O . ASP A 1 86 ? 7.111 3.895 -12.765 1.00 91.94 86 ASP A O 1
ATOM 644 N N . GLY A 1 87 ? 7.054 4.863 -14.782 1.00 89.25 87 GLY A N 1
ATOM 645 C CA . GLY A 1 87 ? 5.707 4.420 -15.130 1.00 89.25 87 GLY A CA 1
ATOM 646 C C . GLY A 1 87 ? 4.610 4.964 -14.208 1.00 89.25 87 GLY A C 1
ATOM 647 O O . GLY A 1 87 ? 4.223 6.122 -14.317 1.00 89.25 87 GLY A O 1
ATOM 648 N N . GLY A 1 88 ? 4.026 4.113 -13.365 1.00 91.25 88 GLY A N 1
ATOM 649 C CA . GLY A 1 88 ? 2.871 4.478 -12.546 1.00 91.25 88 GLY A CA 1
ATOM 650 C C . GLY A 1 88 ? 2.492 3.450 -11.491 1.00 91.25 88 GLY A C 1
ATOM 651 O O . GLY A 1 88 ? 2.878 2.283 -11.553 1.00 91.25 88 GLY A O 1
ATOM 652 N N . VAL A 1 89 ? 1.732 3.899 -10.495 1.00 92.19 89 VAL A N 1
ATOM 653 C CA . VAL A 1 89 ? 1.310 3.091 -9.350 1.00 92.19 89 VAL A CA 1
ATOM 654 C C . VAL A 1 89 ? -0.162 3.339 -9.047 1.00 92.19 89 VAL A C 1
ATOM 656 O O . VAL A 1 89 ? -0.624 4.479 -8.997 1.00 92.19 89 VAL A O 1
ATOM 659 N N . SER A 1 90 ? -0.896 2.257 -8.800 1.00 91.62 90 SER A N 1
ATOM 660 C CA . SER A 1 90 ? -2.246 2.292 -8.244 1.00 91.62 90 SER A CA 1
ATOM 661 C C . SER A 1 90 ? -2.283 1.541 -6.922 1.00 91.62 90 SER A C 1
ATOM 663 O O . SER A 1 90 ? -1.824 0.399 -6.843 1.00 91.62 90 SER A O 1
ATOM 665 N N . VAL A 1 91 ? -2.878 2.154 -5.906 1.00 89.56 91 VAL A N 1
ATOM 666 C CA . VAL A 1 91 ? -3.061 1.559 -4.584 1.00 89.56 91 VAL A CA 1
ATOM 667 C C . VAL A 1 91 ? -4.548 1.401 -4.327 1.00 89.56 91 VAL A C 1
ATOM 669 O O . VAL A 1 91 ? -5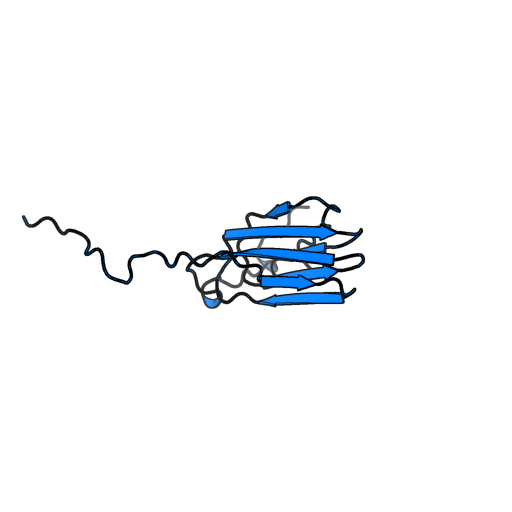.300 2.359 -4.481 1.00 89.56 91 VAL A O 1
ATOM 672 N N . CYS A 1 92 ? -4.945 0.207 -3.900 1.00 89.62 92 CYS A N 1
ATOM 673 C CA . CYS A 1 92 ? -6.272 -0.173 -3.425 1.00 89.62 92 CYS A CA 1
ATOM 674 C C . CYS A 1 92 ? -6.163 -0.540 -1.943 1.00 89.62 92 CYS A C 1
ATOM 676 O O . CYS A 1 92 ? -5.385 -1.426 -1.595 1.00 89.62 92 CYS A O 1
ATOM 678 N N . ALA A 1 93 ? -6.919 0.110 -1.060 1.00 87.56 93 ALA A N 1
ATOM 679 C CA . ALA A 1 93 ? -6.887 -0.199 0.371 1.00 87.56 93 ALA A CA 1
ATOM 680 C C . ALA A 1 93 ? -8.204 -0.845 0.807 1.00 87.56 93 ALA A C 1
ATOM 682 O O . ALA A 1 93 ? -9.289 -0.369 0.475 1.00 87.56 93 ALA A O 1
ATOM 683 N N . GLU A 1 94 ? -8.113 -1.940 1.552 1.00 87.94 94 GLU A N 1
ATOM 684 C CA . GLU A 1 94 ? -9.214 -2.506 2.325 1.00 87.94 94 GLU A CA 1
ATOM 685 C C . GLU A 1 94 ? -9.096 -1.942 3.744 1.00 87.94 94 GLU A C 1
ATOM 687 O O . GLU A 1 94 ? -8.095 -2.183 4.422 1.00 87.94 94 GLU A O 1
ATOM 692 N N . VAL A 1 95 ? -10.086 -1.174 4.195 1.00 85.31 95 VAL A N 1
ATOM 693 C CA . VAL A 1 95 ? -10.088 -0.552 5.527 1.00 85.31 95 VAL A CA 1
ATOM 694 C C . VAL A 1 95 ? -11.008 -1.289 6.497 1.00 85.31 95 VAL A C 1
ATOM 696 O O . VAL A 1 95 ? -11.934 -2.000 6.113 1.00 85.31 95 VAL A O 1
ATOM 699 N N . THR A 1 96 ? -10.707 -1.148 7.780 1.00 80.81 96 THR A N 1
ATOM 700 C CA . THR A 1 96 ? -11.494 -1.669 8.899 1.00 80.81 96 THR A CA 1
ATOM 701 C C . THR A 1 96 ? -12.379 -0.565 9.470 1.00 80.81 96 THR A C 1
ATOM 703 O O . THR A 1 96 ? -12.043 0.602 9.368 1.00 80.81 96 THR A O 1
ATOM 706 N N . GLY A 1 97 ? -13.436 -0.896 10.214 1.00 74.88 97 GLY A N 1
ATOM 707 C CA . GLY A 1 97 ? -14.223 0.114 10.944 1.00 74.88 97 GLY A CA 1
ATOM 708 C C . GLY A 1 97 ? -13.507 0.762 12.145 1.00 74.88 97 GLY A C 1
ATOM 709 O O . GLY A 1 97 ? -14.158 1.401 12.969 1.00 74.88 97 GLY A O 1
ATOM 710 N N . ILE A 1 98 ? -12.193 0.562 12.309 1.00 80.38 98 ILE A N 1
ATOM 711 C CA . ILE A 1 98 ? -11.407 1.119 13.414 1.00 80.38 98 ILE A CA 1
ATOM 712 C C . ILE A 1 98 ? -10.861 2.486 12.981 1.00 80.38 98 ILE A C 1
ATOM 714 O O . ILE A 1 98 ? -1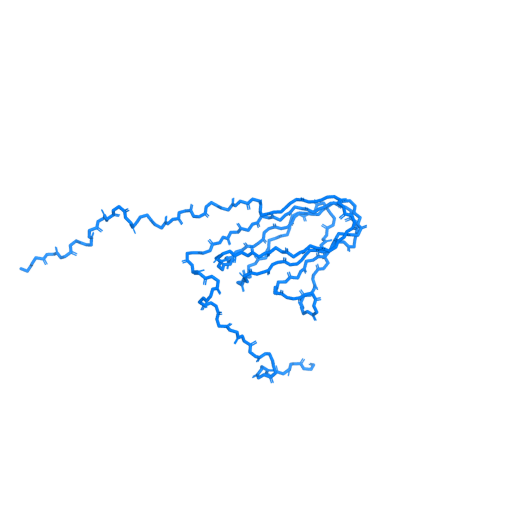0.052 2.540 12.051 1.00 80.38 98 ILE A O 1
ATOM 718 N N . PRO A 1 99 ? -11.242 3.592 13.650 1.00 82.31 99 PRO A N 1
ATOM 719 C CA . PRO A 1 99 ? -10.721 4.915 13.319 1.00 82.31 99 PRO A CA 1
ATOM 720 C C . PRO A 1 99 ? -9.196 4.966 13.449 1.00 82.31 99 PRO A C 1
ATOM 722 O O . PRO A 1 99 ? -8.648 4.452 14.424 1.00 82.31 99 PRO A O 1
ATOM 725 N N . ALA A 1 100 ? -8.505 5.663 12.546 1.00 80.06 100 ALA A N 1
ATOM 726 C CA . ALA A 1 100 ? -7.041 5.777 12.554 1.00 80.06 100 ALA A CA 1
ATOM 727 C C . ALA A 1 100 ? -6.468 6.287 13.891 1.00 80.06 100 ALA A C 1
ATOM 729 O O . ALA A 1 100 ? -5.402 5.855 14.330 1.00 80.06 100 ALA A O 1
ATOM 730 N N . LYS A 1 101 ? -7.208 7.162 14.586 1.00 79.31 101 LYS A N 1
ATOM 731 C CA . LYS A 1 101 ? -6.867 7.676 15.927 1.00 79.31 101 LYS A CA 1
ATOM 732 C C . LYS A 1 101 ? -6.844 6.611 17.029 1.00 79.31 101 LYS A C 1
ATOM 734 O O . LYS A 1 101 ? -6.279 6.854 18.088 1.00 79.31 101 LYS A O 1
ATOM 739 N N . ALA A 1 102 ? -7.503 5.475 16.811 1.00 75.88 102 ALA A N 1
ATOM 740 C CA . ALA A 1 102 ? -7.535 4.368 17.757 1.00 75.88 102 ALA A CA 1
ATOM 741 C C . ALA A 1 102 ? -6.316 3.445 17.611 1.00 75.88 102 ALA A C 1
ATOM 743 O O . ALA A 1 102 ? -6.088 2.617 18.491 1.00 75.88 102 ALA A O 1
ATOM 744 N N . LEU A 1 103 ? -5.528 3.582 16.533 1.00 71.31 103 LEU A N 1
ATOM 745 C CA . LEU A 1 103 ? -4.264 2.870 16.405 1.00 71.31 103 LEU A CA 1
ATOM 746 C C . LEU A 1 103 ? -3.231 3.527 17.343 1.00 71.31 103 LEU A C 1
ATOM 748 O O . LEU A 1 103 ? -2.903 4.703 17.140 1.00 71.31 103 LEU A O 1
ATOM 752 N N . PRO A 1 104 ? -2.724 2.820 18.370 1.00 67.00 104 PRO A N 1
ATOM 753 C CA . PRO A 1 104 ? -1.732 3.384 19.274 1.00 67.00 104 PRO A CA 1
ATOM 754 C C . PRO A 1 104 ? -0.453 3.737 18.509 1.00 67.00 104 PRO A C 1
ATOM 756 O O . PRO A 1 104 ? -0.034 3.011 17.607 1.00 67.00 104 PRO A O 1
ATOM 759 N N . ALA A 1 105 ? 0.179 4.851 18.880 1.00 66.56 105 ALA A N 1
ATOM 760 C CA . ALA A 1 105 ? 1.540 5.127 18.445 1.00 66.56 105 ALA A CA 1
ATOM 761 C C . ALA A 1 105 ? 2.462 4.097 19.108 1.00 66.56 105 ALA A C 1
ATOM 763 O O . ALA A 1 105 ? 2.548 4.040 20.335 1.00 66.56 105 ALA A O 1
ATOM 764 N N . ILE A 1 106 ? 3.101 3.253 18.301 1.00 65.00 106 ILE A N 1
ATOM 765 C CA . ILE A 1 106 ? 4.099 2.305 18.789 1.00 65.00 106 ILE A CA 1
ATOM 766 C C . ILE A 1 106 ? 5.442 3.036 18.795 1.00 65.00 106 ILE A C 1
ATOM 768 O O . ILE A 1 106 ? 5.912 3.471 17.747 1.00 65.00 106 ILE A O 1
ATOM 772 N N . ASP A 1 107 ? 6.047 3.185 19.973 1.00 64.12 107 ASP A N 1
ATOM 773 C CA . ASP A 1 107 ? 7.430 3.645 20.091 1.00 64.12 107 ASP A CA 1
ATOM 774 C C . ASP A 1 107 ? 8.361 2.493 19.705 1.00 64.12 107 ASP A C 1
ATOM 776 O O . ASP A 1 107 ? 8.582 1.566 20.487 1.00 64.12 107 ASP A O 1
ATOM 780 N N . GLN A 1 108 ? 8.875 2.531 18.477 1.00 58.53 108 GLN A N 1
ATOM 781 C CA . GLN A 1 108 ? 9.762 1.493 17.954 1.00 58.53 108 GLN A CA 1
ATOM 782 C C . GLN A 1 108 ? 11.077 1.387 18.734 1.00 58.53 108 GLN A C 1
ATOM 784 O O . GLN A 1 108 ? 11.675 0.317 18.743 1.00 58.53 108 GLN A O 1
ATOM 789 N N . ASN A 1 109 ? 11.482 2.430 19.472 1.00 64.00 109 ASN A N 1
ATOM 790 C CA . ASN A 1 109 ? 12.656 2.365 20.348 1.00 64.00 109 ASN A CA 1
ATOM 791 C C . ASN A 1 109 ? 12.456 1.403 21.533 1.00 64.00 109 ASN A C 1
ATOM 793 O O . ASN A 1 109 ? 13.428 1.005 22.172 1.00 64.00 109 ASN A O 1
ATOM 797 N N . ASN A 1 110 ? 11.205 1.028 21.827 1.00 61.34 110 ASN A N 1
ATOM 798 C CA . ASN A 1 110 ? 10.844 0.061 22.866 1.00 61.34 110 ASN A CA 1
ATOM 799 C C . ASN A 1 110 ? 10.605 -1.358 22.329 1.00 61.34 110 ASN A C 1
ATOM 801 O O . ASN A 1 110 ? 10.291 -2.259 23.109 1.00 61.34 110 ASN A O 1
ATOM 805 N N . LEU A 1 111 ? 10.745 -1.581 21.021 1.00 64.12 111 LEU A N 1
ATOM 806 C CA . LEU A 1 111 ? 10.756 -2.919 20.446 1.00 64.12 111 LEU A CA 1
ATOM 807 C C . LEU A 1 111 ? 12.216 -3.366 20.334 1.00 64.12 111 LEU A C 1
ATOM 809 O O . LEU A 1 111 ? 13.048 -2.663 19.770 1.00 64.12 111 LEU A O 1
ATOM 813 N N . GLY A 1 112 ? 12.549 -4.516 20.924 1.00 59.09 112 GLY A N 1
ATOM 814 C CA . GLY A 1 112 ? 13.903 -5.062 20.831 1.00 59.09 112 GLY A CA 1
ATOM 815 C C . GLY A 1 112 ? 14.312 -5.243 19.368 1.00 59.09 112 GLY A C 1
ATOM 816 O O . GLY A 1 112 ? 13.522 -5.739 18.565 1.00 59.09 112 GLY A O 1
ATOM 817 N N . SER A 1 113 ? 15.532 -4.840 19.017 1.00 65.31 113 SER A N 1
ATOM 818 C CA . SER A 1 113 ? 16.067 -5.074 17.679 1.00 65.31 113 SER A CA 1
ATOM 819 C C . SER A 1 113 ? 16.483 -6.536 17.522 1.00 65.31 113 SER A C 1
ATOM 821 O O . SER A 1 113 ? 17.045 -7.147 18.435 1.00 65.31 113 SER A O 1
ATOM 823 N N . VAL A 1 114 ? 16.208 -7.107 16.352 1.00 60.62 114 VAL A N 1
ATOM 824 C CA . VAL A 1 114 ? 16.821 -8.367 15.923 1.00 60.62 114 VAL A CA 1
ATOM 825 C C . VAL A 1 114 ? 18.014 -7.982 15.055 1.00 60.62 114 VAL A C 1
ATOM 827 O O . VAL A 1 114 ? 17.840 -7.275 14.064 1.00 60.62 114 VAL A O 1
ATOM 830 N N . ALA A 1 115 ? 19.210 -8.364 15.504 1.00 54.00 115 ALA A N 1
ATOM 831 C CA . ALA A 1 115 ? 20.468 -8.168 14.784 1.00 54.00 115 ALA A CA 1
ATOM 832 C C . ALA A 1 115 ? 20.627 -9.170 13.634 1.00 54.00 115 ALA A C 1
ATOM 834 O O . ALA A 1 115 ? 20.125 -10.311 13.779 1.00 54.00 115 ALA A O 1
#

Foldseek 3Di:
DDPPDPPPDPPPPQPQVDFDFQDKDFDQAKDKGFAQFWFQKKKKADADFQKWKDAPDPVPDIDGDDHGDIDMDRDTGRMMMIGHHHGMMIMTTHGHPHGRVNPDDDPCVPPDDDD

pLDDT: mean 77.22, std 16.51, range [41.66, 93.62]